Protein AF-A0A6G2DYM0-F1 (afdb_monomer_lite)

pLDDT: mean 85.3, std 10.13, range [54.88, 95.88]

Organism: Streptococcus pneumoniae (NCBI:txid1313)

Radius of gyration: 16.36 Å; chains: 1; bounding box: 38×18×42 Å

Sequence (65 aa):
EILDYEAELKGYKRIYTPKIKVLHHQNVATNQVYTNLVEKTLFSNKCNFESTSYFLKLMKENEGV

Structure (mmCIF, N/CA/C/O backbone):
data_AF-A0A6G2DYM0-F1
#
_entry.id   AF-A0A6G2DYM0-F1
#
loop_
_atom_site.group_PDB
_atom_site.id
_atom_site.type_symbol
_atom_site.label_atom_id
_atom_site.label_alt_id
_atom_site.label_comp_id
_atom_site.label_asym_id
_atom_site.label_entity_id
_atom_site.label_seq_id
_atom_site.pdbx_PDB_ins_code
_atom_site.Cartn_x
_atom_site.Cartn_y
_atom_site.Cartn_z
_atom_site.occupancy
_atom_site.B_iso_or_equiv
_atom_site.auth_seq_id
_atom_site.auth_comp_id
_atom_site.auth_asym_id
_atom_site.auth_atom_id
_atom_site.pdbx_PDB_model_num
ATOM 1 N N . GLU A 1 1 ? -2.157 -1.987 3.366 1.00 72.12 1 GLU A N 1
ATOM 2 C CA . GLU A 1 1 ? -1.620 -1.883 4.741 1.00 72.12 1 GLU A CA 1
ATOM 3 C C . GLU A 1 1 ? -1.823 -0.499 5.351 1.00 72.12 1 GLU A C 1
ATOM 5 O O . GLU A 1 1 ? -2.705 -0.387 6.185 1.00 72.12 1 GLU A O 1
ATOM 10 N N . ILE A 1 2 ? -1.131 0.565 4.912 1.00 89.75 2 ILE A N 1
ATOM 11 C CA . ILE A 1 2 ? -1.324 1.928 5.473 1.00 89.75 2 ILE A CA 1
ATOM 12 C C . ILE A 1 2 ? -2.789 2.391 5.391 1.00 89.75 2 ILE A C 1
ATOM 14 O O . ILE A 1 2 ? -3.380 2.761 6.398 1.00 89.75 2 ILE A O 1
ATOM 18 N N . LEU A 1 3 ? -3.401 2.308 4.204 1.00 89.06 3 LEU A N 1
ATOM 19 C CA . LEU A 1 3 ? -4.801 2.711 4.006 1.00 89.06 3 LEU A CA 1
ATOM 20 C C . LEU A 1 3 ? -5.788 1.829 4.778 1.00 89.06 3 LEU A C 1
ATOM 22 O O . LEU A 1 3 ? -6.844 2.299 5.189 1.00 89.06 3 LEU A O 1
ATOM 26 N N . ASP A 1 4 ? -5.452 0.551 4.959 1.00 89.31 4 ASP A N 1
ATOM 27 C CA . ASP A 1 4 ? -6.273 -0.366 5.746 1.00 89.31 4 ASP A CA 1
ATOM 28 C C . ASP A 1 4 ? -6.262 0.033 7.221 1.00 89.31 4 ASP A C 1
ATOM 30 O O . ASP A 1 4 ? -7.317 0.088 7.845 1.00 89.31 4 ASP A O 1
ATOM 34 N N . TYR A 1 5 ? -5.077 0.352 7.745 1.00 91.12 5 TYR A N 1
ATOM 35 C CA . TYR A 1 5 ? -4.885 0.815 9.114 1.00 91.12 5 TYR A CA 1
ATOM 36 C C . TYR A 1 5 ? -5.590 2.153 9.361 1.00 91.12 5 TYR A C 1
ATOM 38 O O . TYR A 1 5 ? -6.331 2.300 10.326 1.00 91.12 5 TYR A O 1
ATOM 46 N N . GLU A 1 6 ? -5.457 3.116 8.446 1.00 90.94 6 GLU A N 1
ATOM 47 C CA . GLU A 1 6 ? -6.197 4.378 8.543 1.00 90.94 6 GLU A CA 1
ATOM 48 C C . GLU A 1 6 ? -7.715 4.191 8.477 1.00 90.94 6 GLU A C 1
ATOM 50 O O . GLU A 1 6 ? -8.454 4.909 9.151 1.00 90.94 6 GLU A O 1
ATOM 55 N N . ALA A 1 7 ? -8.198 3.264 7.645 1.00 92.25 7 ALA A N 1
ATOM 56 C CA . ALA A 1 7 ? -9.620 2.958 7.571 1.00 92.25 7 ALA A CA 1
ATOM 57 C C . ALA A 1 7 ? -10.129 2.405 8.909 1.00 92.25 7 ALA A C 1
ATOM 59 O O . ALA A 1 7 ? -11.204 2.802 9.351 1.00 92.25 7 ALA A O 1
ATOM 60 N N . GLU A 1 8 ? -9.347 1.549 9.568 1.00 91.19 8 GLU A N 1
ATOM 61 C CA . GLU A 1 8 ? -9.663 1.022 10.896 1.00 91.19 8 GLU A CA 1
ATOM 62 C C . GLU A 1 8 ? -9.705 2.127 11.957 1.00 91.19 8 GLU A C 1
ATOM 64 O O . GLU A 1 8 ? -10.722 2.259 12.638 1.00 91.19 8 GLU A O 1
ATOM 69 N N . LEU A 1 9 ? -8.682 2.990 12.019 1.00 91.06 9 LEU A N 1
ATOM 70 C CA . LEU A 1 9 ? -8.649 4.137 12.939 1.00 91.06 9 LEU A CA 1
ATOM 71 C C . LEU A 1 9 ? -9.860 5.068 12.774 1.00 91.06 9 LEU A C 1
ATOM 73 O O . LEU A 1 9 ? -10.355 5.640 13.741 1.00 91.06 9 LEU A O 1
ATOM 77 N N . LYS A 1 10 ? -10.364 5.215 11.545 1.00 92.12 10 LYS A N 1
ATOM 78 C CA . LYS A 1 10 ? -11.519 6.070 11.224 1.00 92.12 10 LYS A CA 1
ATOM 79 C C . LYS A 1 10 ? -12.869 5.353 11.382 1.00 92.12 10 LYS A C 1
ATOM 81 O O . LYS A 1 10 ? -13.907 5.946 11.090 1.00 92.12 10 LYS A O 1
ATOM 86 N N . GLY A 1 11 ? -12.883 4.086 11.806 1.00 94.25 11 GLY A N 1
ATOM 87 C CA . GLY A 1 11 ? -14.100 3.275 11.928 1.00 94.25 11 GLY A CA 1
ATOM 88 C C . GLY A 1 11 ? -14.751 2.919 10.584 1.00 94.25 11 GLY A C 1
ATOM 89 O O . GLY A 1 11 ? -15.938 2.585 10.525 1.00 94.25 11 GLY A O 1
ATOM 90 N N . TYR A 1 12 ? -14.004 3.010 9.483 1.00 95.56 12 TYR A N 1
ATOM 91 C CA . TYR A 1 12 ? -14.482 2.675 8.147 1.00 95.56 12 TYR A CA 1
ATOM 92 C C . TYR A 1 12 ? -14.459 1.168 7.898 1.00 95.56 12 TYR A C 1
ATOM 94 O O . TYR A 1 12 ? -13.673 0.411 8.465 1.00 95.56 12 TYR A O 1
ATOM 102 N N . LYS A 1 13 ? -15.327 0.720 6.987 1.00 89.31 13 LYS A N 1
ATOM 103 C CA . LYS A 1 13 ? -15.382 -0.677 6.549 1.00 89.31 13 LYS A CA 1
ATOM 104 C C . LYS A 1 13 ? -14.749 -0.825 5.177 1.00 89.31 13 LYS A C 1
ATOM 106 O O . LYS A 1 13 ? -15.075 -0.095 4.243 1.00 89.31 13 LYS A O 1
ATOM 111 N N . ARG A 1 14 ? -13.877 -1.820 5.053 1.00 86.75 14 ARG A N 1
ATOM 112 C CA . ARG A 1 14 ? -13.270 -2.219 3.784 1.00 86.75 14 ARG A CA 1
ATOM 113 C C . ARG A 1 14 ? -14.243 -3.105 3.020 1.00 86.75 14 ARG A C 1
ATOM 115 O O . ARG A 1 14 ? -14.828 -4.022 3.594 1.00 86.75 14 ARG A O 1
ATOM 122 N N . ILE A 1 15 ? -14.415 -2.831 1.732 1.00 88.25 15 ILE A N 1
ATOM 123 C CA . ILE A 1 15 ? -15.285 -3.613 0.854 1.00 88.25 15 ILE A CA 1
ATOM 124 C C . ILE A 1 15 ? -14.444 -4.156 -0.291 1.00 88.25 15 ILE A C 1
ATOM 126 O O . ILE A 1 15 ? -13.848 -3.400 -1.053 1.00 88.25 15 ILE A O 1
ATOM 130 N N . TYR A 1 16 ? -14.443 -5.477 -0.429 1.00 86.38 16 TYR A N 1
ATOM 131 C CA . TYR A 1 16 ? -13.948 -6.159 -1.615 1.00 86.38 16 TYR A CA 1
ATOM 132 C C . TYR A 1 16 ? -15.135 -6.593 -2.478 1.00 86.38 16 TYR A C 1
ATOM 134 O O . TYR A 1 16 ? -16.111 -7.143 -1.968 1.00 86.38 16 TYR A O 1
ATOM 142 N N . THR A 1 17 ? -15.058 -6.365 -3.790 1.00 87.81 17 THR A N 1
ATOM 143 C CA . THR A 1 17 ? -16.059 -6.861 -4.738 1.00 87.81 17 THR A CA 1
ATOM 144 C C . THR A 1 17 ? -15.396 -7.370 -6.017 1.00 87.81 17 THR A C 1
ATOM 146 O O . THR A 1 17 ? -14.708 -6.607 -6.694 1.00 87.81 17 THR A O 1
ATOM 149 N N . PRO A 1 18 ? -15.639 -8.631 -6.420 1.00 88.62 18 PRO A N 1
ATOM 150 C CA . PRO A 1 18 ? -15.074 -9.186 -7.650 1.00 88.62 18 PRO A CA 1
ATOM 151 C C . PRO A 1 18 ? -15.739 -8.618 -8.915 1.00 88.62 18 PRO A C 1
ATOM 153 O O . PRO A 1 18 ? -15.298 -8.893 -10.032 1.00 88.62 18 PRO A O 1
ATOM 156 N N . LYS A 1 19 ? -16.818 -7.836 -8.758 1.00 94.06 19 LYS A N 1
ATOM 157 C CA . LYS A 1 19 ? -17.499 -7.152 -9.866 1.00 94.06 19 LYS A CA 1
ATOM 158 C C . LYS A 1 19 ? -16.635 -6.043 -10.468 1.00 94.06 19 LYS A C 1
ATOM 160 O O . LYS A 1 19 ? -16.785 -5.744 -11.648 1.00 94.06 19 LYS A O 1
ATOM 165 N N . ILE A 1 20 ? -15.741 -5.448 -9.675 1.00 86.88 20 ILE A N 1
ATOM 166 C CA . ILE A 1 20 ? -14.793 -4.440 -10.148 1.00 86.88 20 ILE A CA 1
ATOM 167 C C . ILE A 1 20 ? -13.511 -5.166 -10.546 1.00 8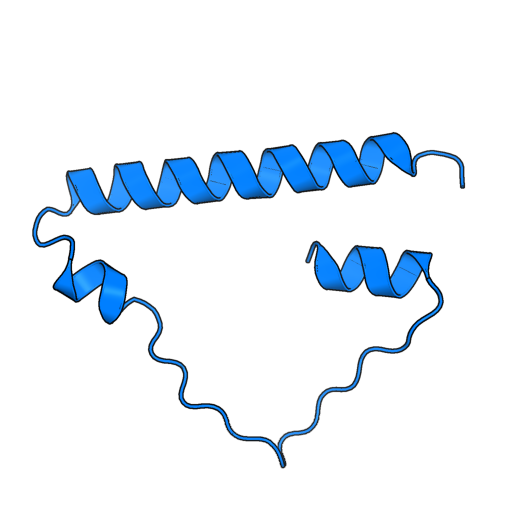6.88 20 ILE A C 1
ATOM 169 O O . ILE A 1 20 ? -12.811 -5.726 -9.706 1.00 86.88 20 ILE A O 1
ATOM 173 N N . LYS A 1 21 ? -13.211 -5.158 -11.845 1.00 86.62 21 LYS A N 1
ATOM 174 C CA . LYS A 1 21 ? -11.965 -5.696 -12.392 1.00 86.62 21 LYS A CA 1
ATOM 175 C C . LYS A 1 21 ? -11.084 -4.533 -12.805 1.00 86.62 21 LYS A C 1
ATOM 177 O O . LYS A 1 21 ? -11.507 -3.689 -13.588 1.00 86.62 21 LYS A O 1
ATOM 182 N N . VAL A 1 22 ? -9.863 -4.510 -12.291 1.00 79.06 22 VAL A N 1
ATOM 183 C CA . VAL A 1 22 ? -8.858 -3.513 -12.656 1.00 79.06 22 VAL A CA 1
ATOM 184 C C . VAL A 1 22 ? -7.705 -4.244 -13.326 1.00 79.06 22 VAL A C 1
ATOM 186 O O . VAL A 1 22 ? -7.249 -5.275 -12.830 1.00 79.06 22 VAL A O 1
ATOM 189 N N . LEU A 1 23 ? -7.249 -3.732 -14.468 1.00 79.94 23 LEU A N 1
ATOM 190 C CA . LEU A 1 23 ? -6.037 -4.229 -15.111 1.00 79.94 23 LEU A CA 1
ATOM 191 C C . LEU A 1 23 ? -4.836 -3.829 -14.254 1.00 79.94 23 LEU A C 1
ATOM 193 O O . LEU A 1 23 ? -4.515 -2.649 -14.127 1.00 79.94 23 LEU A O 1
ATOM 197 N N . HIS A 1 24 ? -4.185 -4.818 -13.645 1.00 70.62 24 HIS A N 1
ATOM 198 C CA . HIS A 1 24 ? -3.029 -4.581 -12.795 1.00 70.62 24 HIS A CA 1
ATOM 199 C C . HIS A 1 24 ? -1.741 -4.703 -13.617 1.00 70.62 24 HIS A C 1
ATOM 201 O O . HIS A 1 24 ? -1.179 -5.786 -13.766 1.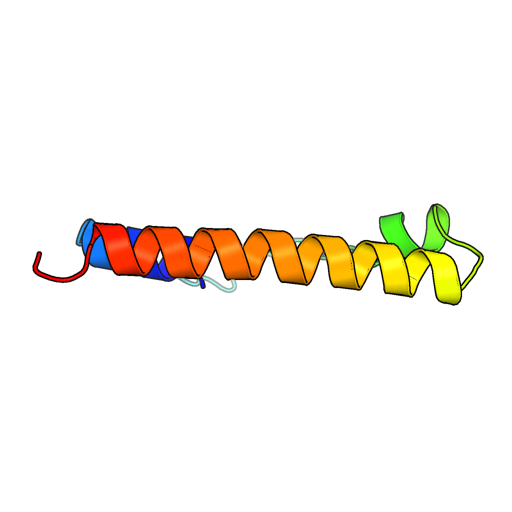00 70.62 24 HIS A O 1
ATOM 207 N N . HIS A 1 25 ? -1.260 -3.585 -14.162 1.00 67.75 25 HIS A N 1
ATOM 208 C CA . HIS A 1 25 ? 0.012 -3.513 -14.896 1.00 67.75 25 HIS A CA 1
ATOM 209 C C . HIS A 1 25 ? 1.219 -3.469 -13.947 1.00 67.75 25 HIS A C 1
ATOM 211 O O . HIS A 1 25 ? 2.090 -2.601 -14.051 1.00 67.75 25 HIS A O 1
ATOM 217 N N . GLN A 1 26 ? 1.269 -4.392 -12.985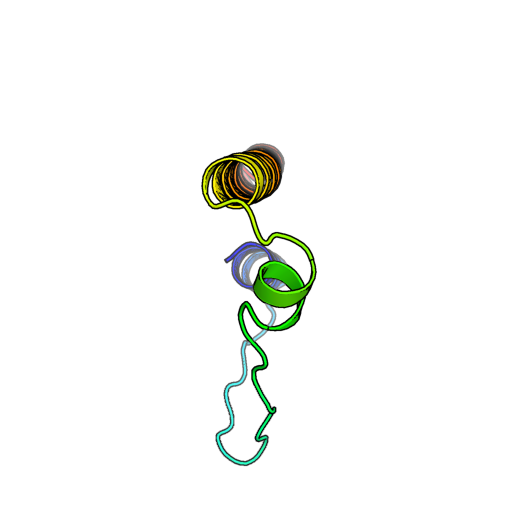 1.00 59.94 26 GLN A N 1
ATOM 218 C CA . GLN A 1 26 ? 2.342 -4.423 -11.997 1.00 59.94 26 GLN A CA 1
ATOM 219 C C . GLN A 1 26 ? 3.688 -4.593 -12.692 1.00 59.94 26 GLN A C 1
ATOM 221 O O . GLN A 1 26 ? 3.849 -5.454 -13.555 1.00 59.94 26 GLN A O 1
ATOM 226 N N . ASN A 1 27 ? 4.654 -3.765 -12.303 1.00 64.06 27 ASN A N 1
ATOM 227 C CA . ASN A 1 27 ? 6.011 -3.750 -12.840 1.00 64.06 27 ASN A CA 1
ATOM 228 C C . ASN A 1 27 ? 6.135 -3.395 -14.327 1.00 64.06 27 ASN A C 1
ATOM 230 O O . ASN A 1 27 ? 7.262 -3.313 -14.787 1.00 64.06 27 ASN A O 1
ATOM 234 N N . VAL A 1 28 ? 5.061 -3.148 -15.088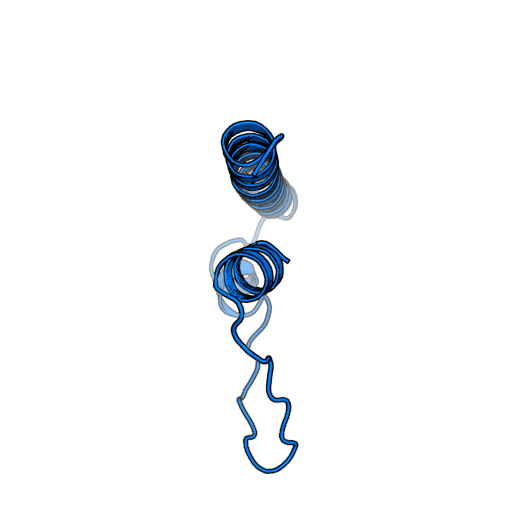 1.00 68.06 28 VAL A N 1
ATOM 235 C CA . VAL A 1 28 ? 5.191 -2.802 -16.519 1.00 68.06 28 VAL A CA 1
ATOM 236 C C . VAL A 1 28 ? 5.942 -1.483 -16.672 1.00 68.06 28 VAL A C 1
ATOM 238 O O . VAL A 1 28 ? 6.954 -1.442 -17.361 1.00 68.06 28 VAL A O 1
ATOM 241 N N . ALA A 1 29 ? 5.519 -0.441 -15.953 1.00 67.31 29 ALA A N 1
ATOM 242 C CA . ALA A 1 29 ? 6.197 0.853 -15.970 1.00 67.31 29 ALA A CA 1
ATOM 243 C C . ALA A 1 29 ? 7.630 0.751 -15.422 1.00 67.31 29 ALA A C 1
ATOM 245 O O . ALA A 1 29 ? 8.572 1.227 -16.042 1.00 67.31 29 ALA A O 1
ATOM 246 N N . THR A 1 30 ? 7.826 0.060 -14.296 1.00 66.38 30 THR A N 1
ATOM 247 C CA . THR A 1 30 ? 9.155 -0.108 -13.689 1.00 66.38 30 THR A CA 1
ATOM 248 C C . THR A 1 30 ? 10.100 -0.924 -14.579 1.00 66.38 30 THR A C 1
ATOM 250 O O . THR A 1 30 ? 11.280 -0.610 -14.648 1.00 66.38 30 THR A O 1
ATOM 253 N N . ASN A 1 31 ? 9.604 -1.939 -15.292 1.00 72.69 31 ASN A N 1
ATOM 254 C CA . ASN A 1 31 ? 10.386 -2.739 -16.241 1.00 72.69 31 ASN A CA 1
ATOM 255 C C . ASN A 1 31 ? 10.665 -1.989 -17.547 1.00 72.69 31 ASN A C 1
ATOM 257 O O . ASN A 1 31 ? 11.690 -2.231 -18.172 1.00 72.69 31 ASN A O 1
ATOM 261 N N . GLN A 1 32 ? 9.755 -1.109 -17.978 1.00 72.00 32 GLN A N 1
ATOM 262 C CA . GLN A 1 32 ? 9.973 -0.241 -19.137 1.00 72.00 32 GLN A CA 1
ATOM 263 C C . GLN A 1 32 ? 11.012 0.844 -18.843 1.00 72.00 32 GLN A C 1
ATOM 265 O O . GLN A 1 32 ? 11.800 1.182 -19.719 1.00 72.00 32 GLN A O 1
ATOM 270 N N . VAL A 1 33 ? 11.011 1.386 -17.622 1.00 75.62 33 VAL A N 1
ATOM 271 C CA . VAL A 1 33 ? 11.910 2.474 -17.214 1.00 75.62 33 VAL A CA 1
ATOM 272 C C . VAL A 1 33 ? 13.293 1.952 -16.821 1.00 75.62 33 VAL A C 1
ATOM 274 O O . VAL A 1 33 ? 14.294 2.545 -17.211 1.00 75.62 33 VAL A O 1
ATOM 277 N N . TYR A 1 34 ? 13.370 0.846 -16.075 1.00 77.94 34 TYR A N 1
ATOM 278 C CA . TYR A 1 34 ? 14.636 0.289 -15.602 1.00 77.94 34 TYR A CA 1
ATOM 279 C C . TYR A 1 34 ? 14.990 -0.984 -16.366 1.00 77.94 34 TYR A C 1
ATOM 281 O O . TYR A 1 34 ? 14.470 -2.065 -16.089 1.00 77.94 34 TYR A O 1
ATOM 289 N N . THR A 1 35 ? 15.929 -0.859 -17.300 1.00 78.31 35 THR A N 1
ATOM 290 C CA . THR A 1 35 ? 16.543 -2.001 -17.994 1.00 78.31 35 THR A CA 1
ATOM 291 C C . THR A 1 35 ? 17.632 -2.665 -17.146 1.00 78.31 35 THR A C 1
ATOM 293 O O . THR A 1 35 ? 17.903 -3.854 -17.309 1.00 78.31 35 THR A O 1
ATOM 296 N N . ASN A 1 36 ? 18.225 -1.927 -16.199 1.00 85.88 36 ASN A N 1
ATOM 297 C CA . ASN A 1 36 ? 19.228 -2.426 -15.264 1.00 85.88 36 ASN A CA 1
ATOM 298 C C . ASN A 1 36 ? 18.583 -2.943 -13.965 1.00 85.88 36 ASN A C 1
ATOM 300 O O . ASN A 1 36 ? 17.901 -2.215 -13.239 1.00 85.88 36 ASN A O 1
ATOM 304 N N . LEU A 1 37 ? 18.857 -4.208 -13.638 1.00 85.56 37 LEU A N 1
ATOM 305 C CA . LEU A 1 37 ? 18.335 -4.871 -12.444 1.00 85.56 37 LEU A CA 1
ATOM 306 C C . LEU A 1 37 ? 18.794 -4.204 -11.136 1.00 85.56 37 LEU A C 1
ATOM 308 O O . LEU A 1 37 ? 18.029 -4.157 -10.171 1.00 85.56 37 LEU A O 1
ATOM 312 N N . VAL A 1 38 ? 20.016 -3.670 -11.096 1.00 89.94 38 VAL A N 1
ATOM 313 C CA . VAL A 1 38 ? 20.571 -3.016 -9.902 1.00 89.94 38 VAL A CA 1
ATOM 314 C C . VAL A 1 38 ? 19.820 -1.721 -9.610 1.00 89.94 38 VAL A C 1
ATOM 316 O O . VAL A 1 38 ? 19.358 -1.520 -8.490 1.00 89.94 38 VAL A O 1
ATOM 319 N N . GLU A 1 39 ? 19.619 -0.875 -10.619 1.00 86.50 39 GLU A N 1
ATOM 320 C CA . GLU A 1 39 ? 18.879 0.386 -10.477 1.00 86.50 39 GLU A CA 1
ATOM 321 C C . GLU A 1 39 ? 17.428 0.141 -10.068 1.00 86.50 39 GLU A C 1
ATOM 323 O O . GLU A 1 39 ? 16.916 0.785 -9.150 1.00 86.50 39 GLU A O 1
ATOM 328 N N . LYS A 1 40 ? 16.789 -0.864 -10.676 1.00 86.88 40 LYS A N 1
ATOM 329 C CA . LYS A 1 40 ? 15.445 -1.297 -10.291 1.00 86.88 40 LYS A CA 1
ATOM 330 C C . LYS A 1 40 ? 15.381 -1.734 -8.826 1.00 86.88 40 LYS A C 1
ATOM 332 O O . LYS A 1 40 ? 14.415 -1.426 -8.124 1.00 86.88 40 LYS A O 1
ATOM 337 N N . THR A 1 41 ? 16.399 -2.453 -8.364 1.00 89.44 41 THR A N 1
ATOM 338 C CA . THR A 1 41 ? 16.492 -2.917 -6.974 1.00 89.44 41 THR A CA 1
ATOM 339 C C . THR A 1 41 ? 16.685 -1.741 -6.020 1.00 89.44 41 THR A C 1
ATOM 341 O O . THR A 1 41 ? 15.989 -1.661 -5.011 1.00 89.44 41 THR A O 1
ATOM 344 N N . LEU A 1 42 ? 17.555 -0.785 -6.358 1.00 92.06 42 LEU A N 1
ATOM 345 C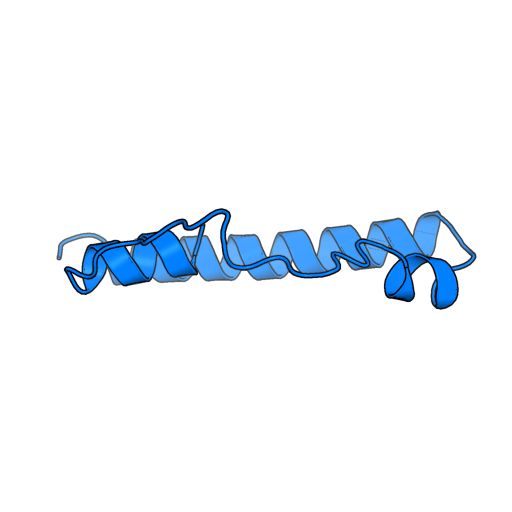 CA . LEU A 1 42 ? 17.754 0.435 -5.571 1.00 92.06 42 LEU A CA 1
ATOM 346 C C . LEU A 1 42 ? 16.465 1.256 -5.463 1.00 92.06 42 LEU A C 1
ATOM 348 O O . LEU A 1 42 ? 16.093 1.665 -4.364 1.00 92.06 42 LEU A O 1
ATOM 352 N N . PHE A 1 43 ? 15.755 1.443 -6.578 1.00 88.94 43 PHE A N 1
ATOM 353 C CA . PHE A 1 43 ? 14.463 2.127 -6.596 1.00 88.94 43 PHE A CA 1
ATOM 354 C C . PHE A 1 43 ? 13.438 1.420 -5.701 1.00 88.94 43 PHE A C 1
ATOM 356 O O . PHE A 1 43 ? 12.826 2.048 -4.841 1.00 88.94 43 PHE A O 1
ATOM 363 N N . SER A 1 44 ? 13.301 0.101 -5.854 1.00 88.31 44 SER A N 1
ATOM 364 C CA . SER A 1 44 ? 12.353 -0.694 -5.063 1.00 88.31 44 SER A CA 1
ATOM 365 C C . SER A 1 44 ? 12.667 -0.607 -3.568 1.00 88.31 44 SER A C 1
ATOM 367 O O . SER A 1 44 ? 11.772 -0.380 -2.759 1.00 88.31 44 SER A O 1
ATOM 369 N N . ASN A 1 45 ? 13.946 -0.709 -3.197 1.00 93.69 45 ASN A N 1
ATOM 370 C CA . ASN A 1 45 ? 14.382 -0.592 -1.807 1.00 93.69 45 ASN A CA 1
ATOM 371 C C . ASN A 1 45 ? 14.120 0.803 -1.236 1.00 93.69 45 ASN A C 1
ATOM 373 O O . ASN A 1 45 ? 13.680 0.907 -0.092 1.00 93.69 45 ASN A O 1
ATOM 377 N N . LYS A 1 46 ? 14.329 1.863 -2.025 1.00 93.75 46 LYS A N 1
ATOM 378 C CA . LYS A 1 46 ? 13.988 3.232 -1.625 1.00 93.75 46 LYS A CA 1
ATOM 379 C C . LYS A 1 46 ? 12.491 3.360 -1.332 1.00 93.75 46 LYS A C 1
ATOM 381 O O . LYS A 1 46 ? 12.133 3.793 -0.241 1.00 93.75 46 LYS A O 1
ATOM 386 N N . CYS A 1 47 ? 11.630 2.927 -2.254 1.00 91.06 47 CYS A N 1
ATOM 387 C CA . CYS A 1 47 ? 10.180 2.979 -2.057 1.00 91.06 47 CYS A CA 1
ATOM 388 C C . CYS A 1 47 ? 9.732 2.156 -0.840 1.00 91.06 47 CYS A C 1
ATOM 390 O O . CYS A 1 47 ? 8.911 2.621 -0.052 1.00 91.06 47 CYS A O 1
ATOM 392 N N . ASN A 1 48 ? 10.302 0.962 -0.650 1.00 92.12 48 ASN A N 1
ATOM 393 C CA . ASN A 1 48 ? 10.011 0.115 0.507 1.00 92.12 48 ASN A CA 1
ATOM 394 C C . ASN A 1 48 ? 10.411 0.798 1.818 1.00 92.12 48 ASN A C 1
ATOM 396 O O . ASN A 1 48 ? 9.628 0.808 2.768 1.00 92.12 48 ASN A O 1
ATOM 400 N N . PHE A 1 49 ? 11.604 1.393 1.871 1.00 95.88 49 PHE A N 1
ATOM 401 C CA . PHE A 1 49 ? 12.078 2.122 3.042 1.00 95.88 49 PHE A CA 1
ATOM 402 C C . PHE A 1 49 ? 11.180 3.321 3.363 1.00 95.88 49 PHE A C 1
ATOM 404 O O . PHE A 1 49 ? 10.762 3.478 4.510 1.00 95.88 49 PHE A O 1
ATOM 411 N N . GLU A 1 50 ? 10.841 4.135 2.362 1.00 94.69 50 GLU A N 1
ATOM 412 C CA . GLU A 1 50 ? 9.980 5.312 2.526 1.00 94.69 50 GLU A CA 1
ATOM 413 C C . GLU A 1 50 ? 8.578 4.919 3.007 1.00 94.69 50 GLU A C 1
ATOM 415 O O . GLU A 1 50 ? 8.102 5.444 4.015 1.00 94.69 50 GLU A O 1
ATOM 420 N N . SER A 1 51 ? 7.948 3.945 2.344 1.00 92.25 51 SER A N 1
ATOM 421 C CA . SER A 1 51 ? 6.615 3.455 2.707 1.00 92.25 51 SER A CA 1
ATOM 422 C C . SER A 1 51 ? 6.590 2.873 4.121 1.00 92.25 51 SER A C 1
ATOM 424 O O . SER A 1 51 ? 5.686 3.174 4.899 1.00 92.25 51 SER A O 1
ATOM 426 N N . THR A 1 52 ? 7.587 2.062 4.482 1.00 94.00 52 THR A N 1
ATOM 427 C CA . THR A 1 52 ? 7.658 1.438 5.814 1.00 94.00 52 THR A CA 1
ATOM 428 C C . THR A 1 52 ? 7.906 2.483 6.898 1.00 94.00 52 THR A C 1
ATOM 430 O O . THR A 1 52 ? 7.258 2.461 7.941 1.00 94.00 52 THR A O 1
ATOM 433 N N . SER A 1 53 ? 8.800 3.441 6.640 1.00 95.38 53 SER A N 1
ATOM 434 C CA . SER A 1 53 ? 9.096 4.531 7.576 1.00 95.38 53 SER A CA 1
ATOM 435 C C . SER A 1 53 ? 7.866 5.398 7.832 1.00 95.38 53 SER A C 1
ATOM 437 O O . SER A 1 53 ? 7.581 5.738 8.981 1.00 95.38 53 SER A O 1
ATOM 439 N N . TYR A 1 54 ? 7.110 5.724 6.780 1.00 93.88 54 TYR A N 1
ATOM 440 C CA . TYR A 1 54 ? 5.852 6.453 6.916 1.00 93.88 54 TYR A CA 1
ATOM 441 C C . TYR A 1 54 ? 4.830 5.660 7.729 1.00 93.88 54 TYR A C 1
ATOM 443 O O . TYR A 1 54 ? 4.210 6.213 8.635 1.00 93.88 54 TYR A O 1
ATOM 451 N N . PHE A 1 55 ? 4.688 4.361 7.457 1.00 94.69 55 PHE A N 1
ATOM 452 C CA . PHE A 1 55 ? 3.732 3.537 8.184 1.00 94.69 55 PHE A CA 1
ATOM 453 C C . PHE A 1 55 ? 4.061 3.447 9.679 1.00 94.69 55 PHE A C 1
ATOM 455 O O . PHE A 1 55 ? 3.187 3.656 10.515 1.00 94.69 55 PHE A O 1
ATOM 462 N N . LEU A 1 56 ? 5.333 3.238 10.027 1.00 94.44 56 LEU A N 1
ATOM 463 C CA . LEU A 1 56 ? 5.788 3.238 11.419 1.00 94.44 56 LEU A CA 1
ATOM 464 C C . LEU A 1 56 ? 5.533 4.577 12.112 1.00 94.44 56 LEU A C 1
ATOM 466 O O . LEU A 1 56 ? 5.147 4.603 13.278 1.00 94.44 56 LEU A O 1
ATOM 470 N N . LYS A 1 57 ? 5.752 5.693 11.408 1.00 94.19 57 LYS A N 1
ATOM 471 C CA . LYS A 1 57 ? 5.450 7.026 11.933 1.00 94.19 57 LYS A CA 1
ATOM 472 C C . LYS A 1 57 ? 3.956 7.168 12.230 1.00 94.19 57 LYS A C 1
ATOM 474 O O . LYS A 1 57 ? 3.611 7.577 13.332 1.00 94.19 57 LYS A O 1
ATOM 479 N N . LEU A 1 58 ? 3.101 6.780 11.285 1.00 93.00 58 LEU A N 1
ATOM 480 C CA . LEU A 1 58 ? 1.650 6.812 11.453 1.00 93.00 58 LEU A CA 1
ATOM 481 C C . LEU A 1 58 ? 1.208 5.981 12.666 1.00 93.00 58 LEU A C 1
ATOM 483 O O . LEU A 1 58 ? 0.411 6.453 13.468 1.00 93.00 58 LEU A O 1
ATOM 487 N N . MET A 1 59 ? 1.748 4.772 12.832 1.00 92.88 59 MET A N 1
ATOM 488 C CA . MET A 1 59 ? 1.431 3.925 13.985 1.00 92.88 59 MET A CA 1
ATOM 489 C C . MET A 1 59 ? 1.840 4.579 15.308 1.00 92.88 59 MET A C 1
ATOM 491 O O . MET A 1 59 ? 1.044 4.598 16.238 1.00 92.88 59 MET A O 1
ATOM 495 N N . LYS A 1 60 ? 3.042 5.165 15.382 1.00 94.12 60 LYS A N 1
ATOM 496 C CA . LYS A 1 60 ? 3.521 5.872 16.583 1.00 94.12 60 LYS A CA 1
ATOM 497 C C . LYS A 1 60 ? 2.670 7.089 16.939 1.00 94.12 60 LYS A C 1
ATOM 499 O O . LYS A 1 60 ? 2.426 7.343 18.109 1.00 94.12 60 LYS A O 1
ATOM 504 N N . GLU A 1 61 ? 2.224 7.852 15.944 1.00 92.31 61 GLU A N 1
ATOM 505 C CA . GLU A 1 61 ? 1.35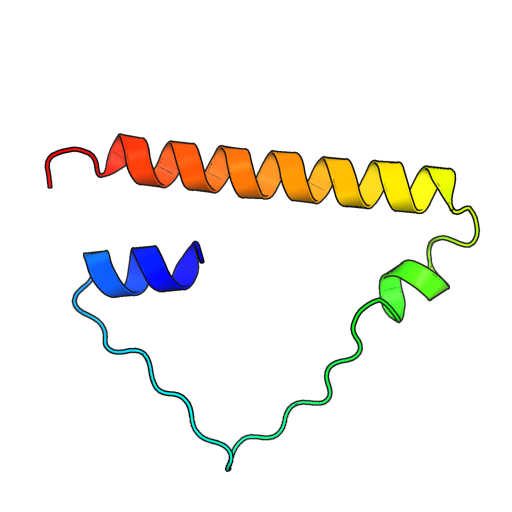7 9.019 16.164 1.00 92.31 61 GLU A CA 1
ATOM 506 C C . GLU A 1 61 ? -0.030 8.632 16.697 1.00 92.31 61 GLU A C 1
ATOM 508 O O . GLU A 1 61 ? -0.686 9.453 17.333 1.00 92.31 61 GLU A O 1
ATOM 513 N N . ASN A 1 62 ? -0.461 7.390 16.463 1.00 87.56 62 ASN A N 1
ATOM 514 C CA . ASN A 1 62 ? -1.744 6.854 16.917 1.00 87.56 62 ASN A CA 1
ATOM 515 C C . ASN A 1 62 ? -1.585 5.843 18.071 1.00 87.56 62 ASN A C 1
ATOM 517 O O . ASN A 1 62 ? -2.536 5.151 18.428 1.00 87.56 62 ASN A O 1
ATOM 521 N N . GLU A 1 63 ? -0.394 5.747 18.670 1.00 77.12 63 GLU A N 1
ATOM 522 C CA . GLU A 1 63 ? -0.114 4.864 19.802 1.00 77.12 63 GLU A CA 1
ATOM 523 C C . GLU A 1 63 ? -0.720 5.483 21.078 1.00 77.12 63 GLU A C 1
ATOM 525 O O . GLU A 1 63 ? -0.174 6.424 21.652 1.00 77.12 63 GLU A O 1
ATOM 530 N N . GLY A 1 64 ? -1.892 4.988 21.497 1.00 65.75 64 GLY A N 1
ATOM 531 C CA . GLY A 1 64 ? -2.630 5.478 22.674 1.00 65.75 64 GLY A CA 1
ATOM 532 C C . GLY A 1 64 ? -3.988 6.133 22.389 1.00 65.75 64 GLY A C 1
ATOM 533 O O . GLY A 1 64 ? -4.602 6.641 23.329 1.00 65.75 64 GLY A O 1
ATOM 534 N N . VAL A 1 65 ? -4.445 6.122 21.130 1.00 54.88 65 VAL A N 1
ATOM 535 C CA . VAL A 1 65 ? -5.837 6.419 20.729 1.00 54.88 65 VAL A CA 1
ATOM 536 C C . VAL A 1 65 ? -6.696 5.161 20.820 1.00 54.88 65 VAL A C 1
ATOM 538 O O . VAL A 1 65 ? -6.178 4.073 20.480 1.00 54.88 65 VAL A O 1
#

Foldseek 3Di:
DLVVVVCVVVVHDDDDDPVDDDPDCPCVVVVVVDVDPVVSVVVVVVVVVVVVVVSVVVCVVVPPD

Secondary structure (DSSP, 8-state):
-HHHHHHHHTTPPP---TT------TTHHHHHH--SHHHHHHHHHHHHHHHHHHHHHHHHHTTT-